Protein AF-A0A074YXT2-F1 (afdb_monomer)

Radius of gyration: 20.36 Å; Cα contacts (8 Å, |Δi|>4): 28; chains: 1; bounding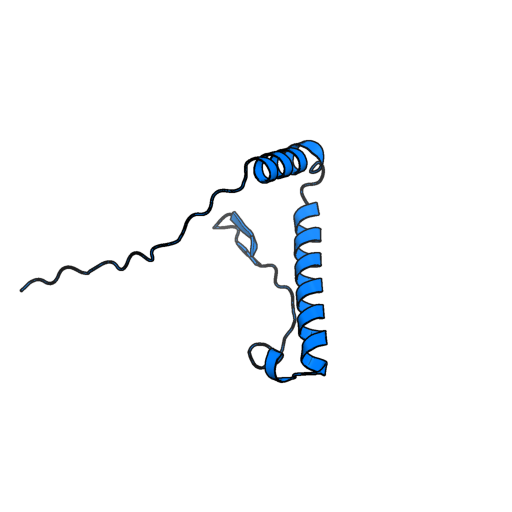 box: 59×33×53 Å

pLDDT: mean 85.4, std 13.82, range [47.38, 97.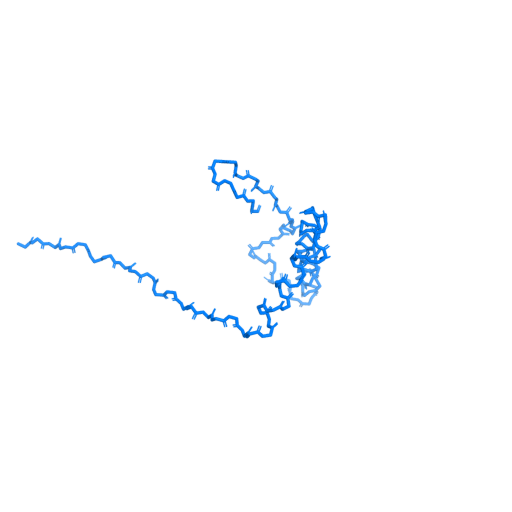81]

Nearest PDB structures (foldseek):
  2yi5-assembly1_A  TM=9.057E-01  e=2.431E-06  Homo sapiens
  3bmy-assembly1_A  TM=8.941E-01  e=2.990E-06  Homo sapiens

Organism: Opisthorchis viverrini (NCBI:txid6198)

Solvent-accessible surface area (backbone atoms only — not comparable to full-atom values): 5665 Å² total; per-residue (Å²): 140,82,84,77,85,82,78,82,78,80,88,73,89,86,81,80,76,55,70,68,57,53,52,51,52,53,47,46,60,75,71,68,52,87,56,82,66,52,61,59,56,54,51,51,50,55,51,49,54,51,50,50,54,53,56,57,49,32,75,82,40,60,70,80,35,72,92,57,78,79,82,78,89,74,81,50,78,37,79,92,78,74,46,72,77

Sequence (85 aa):
MSGEPMATESEGETFAFQAEIAQLMSLIINTFYSNKEIFLRELISNASDALDKIRYKSLTDPSVLDTGKELCIKLIPDKANSTLT

InterPro domains:
  IPR001404 Heat shock protein Hsp90 family [PTHR11528] (7-85)
  IPR019805 Heat shock protein Hsp90, conserved site [PS00298] (33-42)
  IPR020575 Heat shock protein Hsp90, N-terminal [PR00775] (13-33)
  IPR020575 Heat sho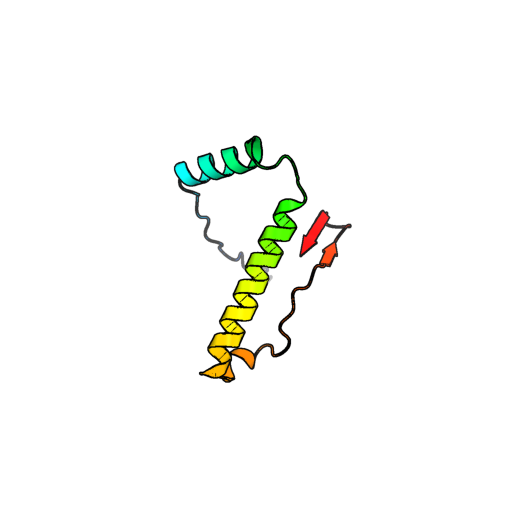ck protein Hsp90, N-terminal [PR00775] (34-56)
  IPR036890 Histidine kinase/HSP90-like ATPase superfamily [G3DSA:3.30.565.10] (1-85)
  IPR036890 Histidine kinase/HSP90-like ATPase superfamily [SSF55874] (13-85)

Secondary structure (DSSP, 8-state):
--PPP------PPP-PPPHHHHHHHHHIIIII-S-TTHHHHHHHHHHHHHHHHHHHHTTT-GGGGTT---------EETTTTEE-

Structure (mmCIF, N/CA/C/O backbone):
data_AF-A0A074YXT2-F1
#
_entry.id   AF-A0A074YXT2-F1
#
loop_
_atom_site.group_PDB
_atom_site.id
_atom_site.type_symbol
_atom_site.label_atom_id
_atom_site.label_alt_id
_atom_site.label_comp_id
_atom_site.label_asym_id
_atom_site.label_entity_id
_atom_site.label_seq_id
_atom_site.pdbx_PDB_ins_code
_atom_site.Cartn_x
_atom_site.Cartn_y
_atom_site.Cartn_z
_atom_site.occupancy
_atom_site.B_iso_or_equiv
_atom_site.auth_seq_id
_atom_site.auth_comp_id
_atom_site.auth_asym_id
_atom_site.auth_atom_id
_atom_site.pdbx_PDB_model_num
ATOM 1 N N . MET A 1 1 ? -39.914 4.625 -33.921 1.00 47.38 1 MET A N 1
ATOM 2 C CA . MET A 1 1 ? -39.359 4.958 -32.593 1.00 47.38 1 MET A CA 1
ATOM 3 C C . MET A 1 1 ? -38.187 4.027 -32.355 1.00 47.38 1 MET A C 1
ATOM 5 O O . MET A 1 1 ? -38.385 2.901 -31.927 1.00 47.38 1 MET A O 1
ATOM 9 N N . SER A 1 2 ? -36.995 4.453 -32.754 1.00 47.94 2 SER A N 1
ATOM 10 C CA . SER A 1 2 ? -35.737 3.731 -32.553 1.00 47.94 2 SER A CA 1
ATOM 11 C C . SER A 1 2 ? -34.920 4.566 -31.577 1.00 47.94 2 SER A C 1
ATOM 13 O O . SER A 1 2 ? -34.487 5.659 -31.927 1.00 47.94 2 SER A O 1
ATOM 15 N N . GLY A 1 3 ? -34.839 4.101 -30.330 1.00 52.50 3 GLY A N 1
ATOM 16 C CA . GLY A 1 3 ? -34.006 4.710 -29.301 1.00 52.50 3 GLY A CA 1
ATOM 17 C C . GLY A 1 3 ? -32.549 4.336 -29.538 1.00 52.50 3 GLY A C 1
ATOM 18 O O . GLY A 1 3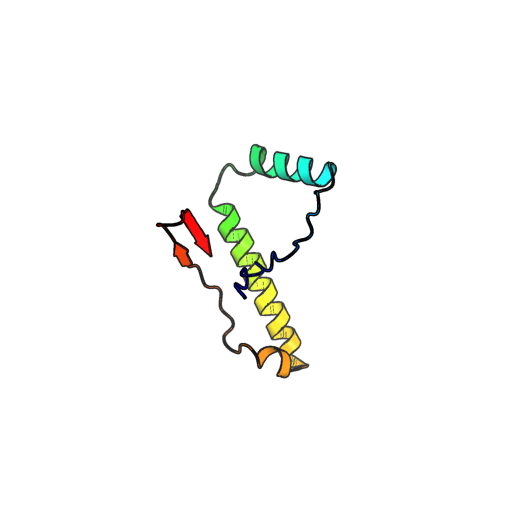 ? -32.229 3.154 -29.646 1.00 52.50 3 GLY A O 1
ATOM 19 N N . GLU A 1 4 ? -31.690 5.341 -29.642 1.00 58.66 4 GLU A N 1
ATOM 20 C CA . GLU A 1 4 ? -30.242 5.164 -29.566 1.00 58.66 4 GLU A CA 1
ATOM 21 C C . GLU A 1 4 ? -29.830 4.963 -28.097 1.00 58.66 4 GLU A C 1
ATOM 23 O O . GLU A 1 4 ? -30.444 5.561 -27.206 1.00 58.66 4 GLU A O 1
ATOM 28 N N . PRO A 1 5 ? -28.813 4.131 -27.803 1.00 58.44 5 PRO A N 1
ATOM 29 C CA . PRO A 1 5 ? -28.308 3.988 -26.450 1.00 58.44 5 PRO A CA 1
ATOM 30 C C . PRO A 1 5 ? -27.418 5.194 -26.130 1.00 58.44 5 PRO A C 1
ATOM 32 O O . PRO A 1 5 ? -26.391 5.417 -26.765 1.00 58.44 5 PRO A O 1
ATOM 35 N N . MET A 1 6 ? -27.814 5.979 -25.132 1.00 53.25 6 MET A N 1
ATOM 36 C CA . MET A 1 6 ? -26.990 7.051 -24.583 1.00 53.25 6 MET A CA 1
ATOM 37 C C . MET A 1 6 ? -25.851 6.418 -23.772 1.00 53.25 6 MET A C 1
ATOM 39 O O . MET A 1 6 ? -26.073 5.918 -22.670 1.00 53.25 6 MET A O 1
ATOM 43 N N . ALA A 1 7 ? -24.646 6.380 -24.344 1.00 53.88 7 ALA A N 1
ATOM 44 C CA . ALA A 1 7 ? -23.440 5.990 -23.628 1.00 53.88 7 ALA A CA 1
ATOM 45 C C . ALA A 1 7 ? -23.142 7.057 -22.566 1.00 53.88 7 ALA A C 1
ATOM 47 O O . ALA A 1 7 ? -22.864 8.209 -22.884 1.00 53.88 7 ALA A O 1
ATOM 48 N N . THR A 1 8 ? -23.251 6.684 -21.296 1.00 51.44 8 THR A N 1
ATOM 49 C CA . THR A 1 8 ? -22.838 7.523 -20.173 1.00 51.44 8 THR A CA 1
ATOM 50 C C . THR A 1 8 ? -21.314 7.489 -20.078 1.00 51.44 8 THR A C 1
ATOM 52 O O . THR A 1 8 ? -20.755 6.560 -19.494 1.00 51.44 8 THR A O 1
ATOM 55 N N . GLU A 1 9 ? -20.636 8.465 -20.677 1.00 57.22 9 GLU A N 1
ATOM 56 C CA . GLU A 1 9 ? -19.220 8.720 -20.405 1.00 57.22 9 GLU A CA 1
ATOM 57 C C . GLU A 1 9 ? -19.088 9.272 -18.977 1.00 57.22 9 GLU A C 1
ATOM 59 O O . GLU A 1 9 ? -19.684 10.289 -18.627 1.00 57.22 9 GLU A O 1
ATOM 64 N N . SER A 1 10 ? -18.349 8.574 -18.114 1.00 60.81 10 SER A N 1
ATOM 65 C CA . SER A 1 10 ? -17.958 9.098 -16.806 1.00 60.81 10 SER A CA 1
ATOM 66 C C . SER A 1 10 ? -16.911 10.197 -17.012 1.00 60.81 10 SER A C 1
ATOM 68 O O . SER A 1 10 ? -15.766 9.885 -17.347 1.00 60.81 10 SER A O 1
ATOM 70 N N . GLU A 1 11 ? -17.282 11.465 -16.831 1.00 73.00 11 GLU A N 1
ATOM 71 C CA . GLU A 1 11 ? -16.345 12.595 -16.884 1.00 73.00 11 GLU A CA 1
ATOM 72 C C . GLU A 1 11 ? -15.334 12.491 -15.728 1.00 73.00 11 GLU A C 1
ATOM 74 O O . GLU A 1 11 ? -15.651 12.751 -14.569 1.00 73.00 11 GLU A O 1
ATOM 79 N N . GLY A 1 12 ? -14.112 12.052 -16.033 1.00 82.81 12 GLY A N 1
ATOM 80 C CA . GLY A 1 12 ? -12.989 12.070 -15.097 1.00 82.81 12 GLY A CA 1
ATOM 81 C C . GLY A 1 12 ? -12.246 13.405 -15.153 1.00 82.81 12 GLY A C 1
ATOM 82 O O . GLY A 1 12 ? -11.914 13.890 -16.234 1.00 82.81 12 GLY A O 1
ATOM 83 N N . GLU A 1 13 ? -11.938 13.988 -13.995 1.00 91.69 13 GLU A N 1
ATOM 84 C CA . GLU A 1 13 ? -11.117 15.200 -13.911 1.00 91.69 13 GLU A CA 1
ATOM 85 C C . GLU A 1 13 ? -9.625 14.862 -14.065 1.00 91.69 13 GLU A C 1
ATOM 87 O O . GLU A 1 13 ? -9.097 13.966 -13.404 1.00 91.69 13 GLU A O 1
ATOM 92 N N . THR A 1 14 ? -8.925 15.591 -14.940 1.00 90.62 14 THR A N 1
ATOM 93 C CA . THR A 1 14 ? -7.477 15.437 -15.140 1.00 90.62 14 THR A CA 1
ATOM 94 C C . THR A 1 14 ? -6.724 16.560 -14.443 1.00 90.62 14 THR A C 1
ATOM 96 O O . THR A 1 14 ? -6.915 17.734 -14.755 1.00 90.62 14 THR A O 1
ATOM 99 N N . PHE A 1 15 ? -5.803 16.194 -13.552 1.00 91.00 15 PHE A N 1
ATOM 100 C CA . PHE A 1 15 ? -4.921 17.132 -12.864 1.00 91.00 15 PHE A CA 1
ATOM 101 C C . PHE A 1 15 ? -3.478 16.943 -13.326 1.00 91.00 15 PHE A C 1
ATOM 103 O O . PHE A 1 15 ? -2.946 15.834 -13.308 1.00 91.00 15 PHE A O 1
ATOM 110 N N . ALA A 1 16 ? -2.830 18.038 -13.724 1.00 90.06 16 ALA A N 1
ATOM 111 C CA . ALA A 1 16 ? -1.413 18.028 -14.060 1.00 90.06 16 ALA A CA 1
ATOM 112 C C . ALA A 1 16 ? -0.557 18.177 -12.795 1.00 90.06 16 ALA A C 1
ATOM 114 O O . ALA A 1 16 ? -0.850 18.998 -11.923 1.00 90.06 16 ALA A O 1
ATOM 115 N N . PHE A 1 17 ? 0.541 17.422 -12.719 1.00 89.94 17 PHE A N 1
ATOM 116 C CA . PHE A 1 17 ? 1.559 17.664 -11.702 1.00 89.94 17 PHE A CA 1
ATOM 117 C C . PHE A 1 17 ? 2.191 19.045 -11.895 1.00 89.94 17 PHE A C 1
ATOM 119 O O . PHE A 1 17 ? 2.441 19.486 -13.017 1.00 89.94 17 PHE A O 1
ATOM 126 N N . GLN A 1 18 ? 2.509 19.706 -10.784 1.00 93.25 18 GLN A N 1
ATOM 127 C CA . GLN A 1 18 ? 3.342 20.904 -10.803 1.00 93.25 18 GLN A CA 1
ATOM 128 C C . GLN A 1 18 ? 4.740 20.562 -11.343 1.00 93.25 18 GLN A C 1
ATOM 130 O O . GLN A 1 18 ? 5.251 19.462 -11.114 1.00 93.25 18 GLN A O 1
ATOM 135 N N . ALA A 1 19 ? 5.371 21.511 -12.041 1.00 89.94 19 ALA A N 1
ATOM 136 C CA . ALA A 1 19 ? 6.650 21.291 -12.721 1.00 89.94 19 ALA A CA 1
ATOM 137 C C . ALA A 1 19 ? 7.750 20.757 -11.782 1.00 89.94 19 ALA A C 1
ATOM 139 O O . ALA A 1 19 ? 8.512 19.872 -12.165 1.00 89.94 19 ALA A O 1
ATOM 140 N N . GLU A 1 20 ? 7.788 21.234 -10.538 1.00 91.62 20 GLU A N 1
ATOM 141 C CA . GLU A 1 20 ? 8.751 20.804 -9.517 1.00 91.62 20 GLU A CA 1
ATOM 142 C C . GLU A 1 20 ? 8.585 19.322 -9.147 1.00 91.62 20 GLU A C 1
ATOM 144 O O . GLU A 1 20 ? 9.564 18.579 -9.075 1.00 91.62 20 GLU A O 1
ATOM 149 N N . ILE A 1 21 ? 7.340 18.861 -8.991 1.00 90.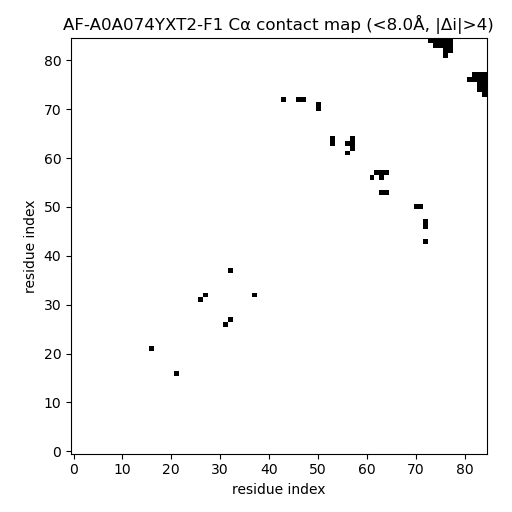62 21 ILE A N 1
ATOM 150 C CA . ILE A 1 21 ? 7.030 17.460 -8.672 1.00 90.62 21 ILE A CA 1
ATOM 151 C C . ILE A 1 21 ? 7.424 16.554 -9.842 1.00 90.62 21 ILE A C 1
ATOM 153 O O . ILE A 1 21 ? 8.026 15.500 -9.636 1.00 90.62 21 ILE A O 1
ATOM 157 N N . ALA A 1 22 ? 7.137 16.973 -11.078 1.00 87.38 22 ALA A N 1
ATOM 158 C CA . ALA A 1 22 ? 7.513 16.219 -12.272 1.00 87.38 22 ALA A CA 1
ATOM 159 C C . ALA A 1 22 ? 9.043 16.076 -12.413 1.00 87.38 22 ALA A C 1
ATOM 161 O O . ALA A 1 22 ? 9.544 14.996 -12.749 1.00 87.38 22 ALA A O 1
ATOM 162 N N . GLN A 1 23 ? 9.795 17.141 -12.111 1.00 86.69 23 GLN A N 1
ATOM 163 C CA . GLN A 1 23 ? 11.262 17.117 -12.103 1.00 86.69 23 GLN A CA 1
ATOM 164 C C . GLN A 1 23 ? 11.811 16.207 -11.000 1.00 86.69 23 GLN A C 1
ATOM 166 O O . GLN A 1 23 ? 12.700 15.396 -11.266 1.00 86.69 23 GLN A O 1
ATOM 171 N N . LEU A 1 24 ? 11.248 16.281 -9.790 1.00 88.81 24 LEU A N 1
ATOM 172 C CA . LEU A 1 24 ? 11.648 15.423 -8.676 1.00 88.81 24 LEU A CA 1
ATOM 173 C C . LEU A 1 24 ? 11.403 13.940 -8.987 1.00 88.81 24 LEU A C 1
ATOM 175 O O . LEU A 1 24 ? 12.305 13.124 -8.800 1.00 88.81 24 LEU A O 1
ATOM 179 N N . MET A 1 25 ? 10.225 13.587 -9.515 1.00 87.81 25 MET A N 1
ATOM 180 C CA . MET A 1 25 ? 9.933 12.207 -9.925 1.00 87.81 25 MET A CA 1
ATOM 181 C C . MET A 1 25 ? 10.919 11.715 -10.988 1.00 87.81 25 MET A C 1
ATOM 183 O O . MET A 1 25 ? 11.445 10.609 -10.874 1.00 87.81 25 MET A O 1
ATOM 187 N N . SER A 1 26 ? 11.234 12.556 -11.977 1.00 84.56 26 SER A N 1
ATOM 188 C CA . SER A 1 26 ? 12.203 12.224 -13.027 1.00 84.56 26 SER A CA 1
ATOM 189 C C . SER A 1 26 ? 13.606 11.972 -12.464 1.00 84.56 26 SER A C 1
ATOM 191 O O . SER A 1 26 ? 14.278 11.036 -12.897 1.00 84.56 26 SER A O 1
ATOM 193 N N . LEU A 1 27 ? 14.051 12.761 -11.484 1.00 85.12 27 LEU A N 1
ATOM 194 C CA . LEU A 1 27 ? 15.340 12.558 -10.819 1.00 85.12 27 LEU A CA 1
ATOM 195 C C . LEU A 1 27 ? 15.353 11.256 -10.011 1.00 85.12 27 LEU A C 1
ATOM 197 O O . LEU A 1 27 ? 16.287 10.467 -10.122 1.00 85.12 27 LEU A O 1
ATOM 201 N N . ILE A 1 28 ? 14.303 10.999 -9.229 1.00 83.00 28 ILE A N 1
ATOM 202 C CA . ILE A 1 28 ? 14.205 9.782 -8.419 1.00 83.00 28 ILE A CA 1
ATOM 203 C C . ILE A 1 28 ? 14.288 8.539 -9.314 1.00 83.00 28 ILE A C 1
ATOM 205 O O . ILE A 1 28 ? 15.115 7.659 -9.063 1.00 83.00 28 ILE A O 1
ATOM 209 N N . ILE A 1 29 ? 13.494 8.504 -10.390 1.00 80.75 29 ILE A N 1
ATOM 210 C CA . ILE A 1 29 ? 13.452 7.395 -11.355 1.00 80.75 29 ILE A CA 1
ATOM 211 C C . ILE A 1 29 ? 14.820 7.162 -12.006 1.00 80.75 29 ILE A C 1
ATOM 213 O O . ILE A 1 29 ? 15.250 6.019 -12.125 1.00 80.75 29 ILE A O 1
ATOM 217 N N . ASN A 1 30 ? 15.513 8.225 -12.420 1.00 77.19 30 ASN A N 1
ATOM 218 C CA . ASN A 1 30 ? 16.751 8.086 -13.190 1.00 77.19 30 ASN A CA 1
ATOM 219 C C . ASN A 1 30 ? 18.018 7.966 -12.329 1.00 77.19 30 ASN A C 1
ATOM 221 O O . ASN A 1 30 ? 19.042 7.508 -12.830 1.00 77.19 30 ASN A O 1
ATOM 225 N N . THR A 1 31 ? 17.989 8.393 -11.064 1.00 71.44 31 THR A N 1
ATOM 226 C CA . THR A 1 31 ? 19.199 8.507 -10.227 1.00 71.44 31 THR A CA 1
ATOM 227 C C . THR A 1 31 ? 19.215 7.544 -9.042 1.00 71.44 31 THR A C 1
ATOM 229 O O . THR A 1 31 ? 20.291 7.108 -8.643 1.00 71.44 31 THR A O 1
ATOM 232 N N . PHE A 1 32 ? 18.056 7.176 -8.489 1.00 63.97 32 PHE A N 1
ATOM 233 C CA . PHE A 1 32 ? 17.986 6.361 -7.267 1.00 63.97 32 PHE A CA 1
ATOM 234 C C . PHE A 1 32 ? 17.475 4.932 -7.503 1.00 63.97 32 PHE A C 1
ATOM 236 O O . PHE A 1 32 ? 17.722 4.049 -6.681 1.00 63.97 32 PHE A O 1
ATOM 243 N N . TYR A 1 33 ? 16.819 4.665 -8.636 1.00 65.88 33 TYR A N 1
ATOM 244 C CA . TYR A 1 33 ? 16.301 3.338 -8.983 1.00 65.88 33 TYR A CA 1
ATOM 245 C C . TYR A 1 33 ? 17.319 2.478 -9.752 1.00 65.88 33 TYR A C 1
ATOM 247 O O . TYR A 1 33 ? 17.072 2.037 -10.873 1.00 65.88 33 TYR A O 1
ATOM 255 N N . SER A 1 34 ? 18.455 2.165 -9.126 1.00 67.50 34 SER A N 1
ATOM 256 C CA . SER A 1 34 ? 19.310 1.059 -9.601 1.00 67.50 34 SER A CA 1
ATOM 257 C C . SER A 1 34 ? 18.646 -0.305 -9.366 1.00 67.50 34 SER A C 1
ATOM 259 O O . SER A 1 34 ? 18.832 -1.240 -10.139 1.00 67.50 34 SER A O 1
ATOM 261 N N . ASN A 1 35 ? 17.817 -0.380 -8.322 1.00 73.56 35 ASN A N 1
ATOM 262 C CA . ASN A 1 35 ? 17.154 -1.581 -7.833 1.00 73.56 35 ASN A CA 1
ATOM 263 C C . ASN A 1 35 ? 15.640 -1.439 -8.019 1.00 73.56 35 ASN A C 1
ATOM 265 O O . ASN A 1 35 ? 14.943 -0.797 -7.225 1.00 73.56 35 ASN A O 1
ATOM 269 N N . LYS A 1 36 ? 15.128 -2.003 -9.116 1.00 76.75 36 LYS A N 1
ATOM 270 C CA . LYS A 1 36 ? 13.715 -1.900 -9.512 1.00 76.75 36 LYS A CA 1
ATOM 271 C C . LYS A 1 36 ? 12.766 -2.643 -8.578 1.00 76.75 36 LYS A C 1
ATOM 273 O O . LYS A 1 36 ? 11.570 -2.515 -8.746 1.00 76.75 36 LYS A O 1
ATOM 278 N N . GLU A 1 37 ? 13.247 -3.412 -7.617 1.00 83.81 37 GLU A N 1
ATOM 279 C CA . GLU A 1 37 ? 12.441 -4.105 -6.612 1.00 83.81 37 GLU A CA 1
ATOM 280 C C . GLU A 1 37 ? 12.038 -3.202 -5.433 1.00 83.81 37 GLU A C 1
ATOM 282 O O . GLU A 1 37 ? 11.116 -3.538 -4.689 1.00 83.81 37 GLU A O 1
ATOM 287 N N . ILE A 1 38 ? 12.681 -2.034 -5.279 1.00 85.81 38 ILE A N 1
ATOM 288 C CA . ILE A 1 38 ? 12.444 -1.125 -4.146 1.00 85.81 38 ILE A CA 1
ATOM 289 C C . ILE A 1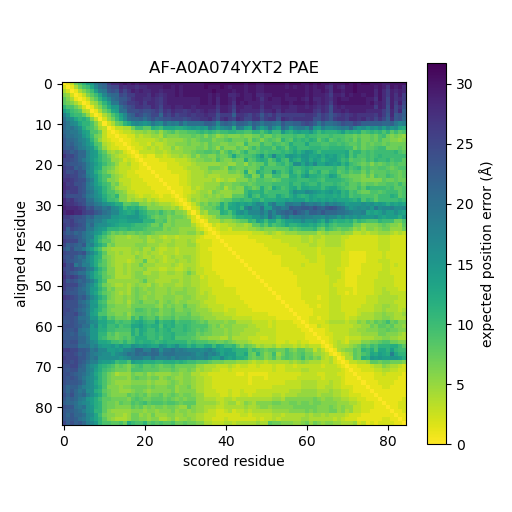 38 ? 10.993 -0.629 -4.101 1.00 85.81 38 ILE A C 1
ATOM 291 O O . ILE A 1 38 ? 10.449 -0.498 -3.008 1.00 85.81 38 ILE A O 1
ATOM 295 N N . PHE A 1 39 ? 10.326 -0.420 -5.245 1.00 88.00 39 PHE A N 1
ATOM 296 C CA . PHE A 1 39 ? 8.946 0.089 -5.235 1.00 88.00 39 PHE A CA 1
ATOM 297 C C . PHE A 1 39 ? 7.990 -0.839 -4.474 1.00 88.00 39 PHE A C 1
ATOM 299 O O . PHE A 1 39 ? 7.114 -0.348 -3.769 1.00 88.00 39 PHE A O 1
ATOM 306 N N . LEU A 1 40 ? 8.173 -2.166 -4.559 1.00 92.50 40 LEU A N 1
ATOM 307 C CA . LEU A 1 40 ? 7.330 -3.116 -3.828 1.00 92.50 40 LEU A CA 1
ATOM 308 C C . LEU A 1 40 ? 7.497 -2.959 -2.323 1.00 92.50 40 LEU A C 1
ATOM 310 O O . LEU A 1 40 ? 6.507 -2.975 -1.599 1.00 92.50 40 LEU A O 1
ATOM 314 N N . ARG A 1 41 ? 8.734 -2.759 -1.856 1.00 92.75 41 ARG A N 1
ATOM 315 C CA . ARG A 1 41 ? 9.004 -2.490 -0.441 1.00 92.75 41 ARG A CA 1
ATOM 316 C C . ARG A 1 41 ? 8.285 -1.222 0.019 1.00 92.75 41 ARG A C 1
ATOM 318 O O . ARG A 1 41 ? 7.630 -1.256 1.054 1.00 92.75 41 ARG A O 1
ATOM 325 N N . GLU A 1 42 ? 8.382 -0.137 -0.749 1.00 93.50 42 GLU A N 1
ATOM 326 C CA . GLU A 1 42 ? 7.748 1.141 -0.397 1.00 93.50 42 GLU A CA 1
ATOM 327 C C . GLU A 1 42 ? 6.214 1.038 -0.389 1.00 93.50 42 GLU A C 1
ATOM 329 O O . GLU A 1 42 ? 5.567 1.512 0.543 1.00 93.50 42 GLU A O 1
ATOM 334 N N . LEU A 1 43 ? 5.616 0.361 -1.377 1.00 95.19 43 LEU A N 1
ATOM 335 C CA . LEU A 1 43 ? 4.167 0.140 -1.419 1.00 95.19 43 LEU A CA 1
ATOM 336 C C . LEU A 1 43 ? 3.679 -0.718 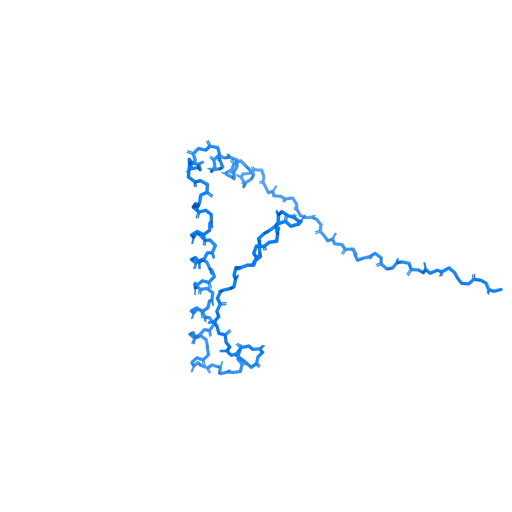-0.246 1.00 95.19 43 LEU A C 1
ATOM 338 O O . LEU A 1 43 ? 2.685 -0.367 0.388 1.00 95.19 43 LEU A O 1
ATOM 342 N N . ILE A 1 44 ? 4.387 -1.806 0.075 1.00 96.19 44 ILE A N 1
ATOM 343 C CA . ILE A 1 44 ? 4.053 -2.662 1.222 1.00 96.19 44 ILE A CA 1
ATOM 344 C C . ILE A 1 44 ? 4.189 -1.879 2.533 1.00 96.19 44 ILE A C 1
ATOM 346 O O . ILE A 1 44 ? 3.310 -1.988 3.385 1.00 96.19 44 ILE A O 1
ATOM 350 N N . SER A 1 45 ? 5.236 -1.060 2.687 1.00 97.38 45 SER A N 1
ATOM 351 C CA . SER A 1 45 ? 5.411 -0.202 3.867 1.00 97.38 45 SER A CA 1
ATOM 352 C C . SER A 1 45 ? 4.248 0.783 4.016 1.00 97.38 45 SER A C 1
ATOM 354 O O . SER A 1 45 ? 3.634 0.851 5.078 1.00 97.38 45 SER A O 1
ATOM 356 N N . ASN A 1 46 ? 3.874 1.476 2.935 1.00 97.19 46 ASN A N 1
ATOM 357 C CA . ASN A 1 46 ? 2.749 2.415 2.936 1.00 97.19 46 ASN A CA 1
ATOM 358 C C . ASN A 1 46 ? 1.414 1.729 3.268 1.00 97.19 46 ASN A C 1
ATOM 360 O O . ASN A 1 46 ? 0.593 2.282 4.005 1.00 97.19 46 ASN A O 1
ATOM 364 N N . ALA A 1 47 ? 1.187 0.526 2.734 1.00 97.06 47 ALA A N 1
ATOM 365 C CA . ALA A 1 47 ? -0.007 -0.255 3.032 1.00 97.06 47 ALA A CA 1
ATOM 366 C C . ALA A 1 47 ? -0.023 -0.721 4.497 1.00 97.06 47 ALA A C 1
ATOM 368 O O . ALA A 1 47 ? -1.050 -0.586 5.159 1.00 97.06 47 ALA A O 1
ATOM 369 N N . SER A 1 48 ? 1.109 -1.191 5.032 1.00 97.56 48 SER A N 1
AT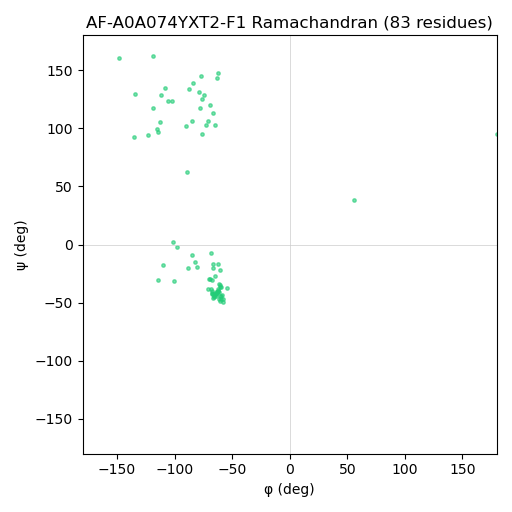OM 370 C CA . SER A 1 48 ? 1.244 -1.568 6.447 1.00 97.56 48 SER A CA 1
ATOM 371 C C . SER A 1 48 ? 0.921 -0.392 7.369 1.00 97.56 48 SER A C 1
ATOM 373 O O . SER A 1 48 ? 0.096 -0.529 8.271 1.00 97.56 48 SER A O 1
ATOM 375 N N . ASP A 1 49 ? 1.473 0.790 7.086 1.00 97.81 49 ASP A N 1
ATOM 376 C CA . ASP A 1 49 ? 1.197 2.004 7.858 1.00 97.81 49 ASP A CA 1
ATOM 377 C C . ASP A 1 49 ? -0.291 2.388 7.824 1.00 97.81 49 ASP A C 1
ATOM 379 O O . ASP A 1 49 ? -0.843 2.877 8.813 1.00 97.81 49 ASP A O 1
ATOM 383 N N . ALA A 1 50 ? -0.968 2.190 6.689 1.00 96.31 50 ALA A N 1
ATOM 384 C CA . ALA A 1 50 ? -2.404 2.434 6.576 1.00 96.31 50 ALA A CA 1
ATOM 385 C C . ALA A 1 50 ? -3.224 1.443 7.423 1.00 96.31 50 ALA A C 1
ATOM 387 O O . ALA A 1 50 ? -4.164 1.865 8.108 1.00 96.31 50 ALA A O 1
ATOM 388 N N . LEU A 1 51 ? -2.846 0.157 7.424 1.00 95.88 51 LEU A N 1
ATOM 389 C CA . LEU A 1 51 ? -3.471 -0.874 8.261 1.00 95.88 51 LEU A CA 1
ATOM 390 C C . LEU A 1 51 ? -3.273 -0.583 9.756 1.00 95.88 51 LEU A C 1
ATOM 392 O O . LEU A 1 51 ? -4.216 -0.699 10.542 1.00 95.88 51 LEU A O 1
ATOM 396 N N . ASP A 1 52 ? -2.088 -0.129 10.155 1.00 95.56 52 ASP A N 1
ATOM 397 C CA . ASP A 1 52 ? -1.827 0.250 11.544 1.00 95.56 52 ASP A CA 1
ATOM 398 C C . ASP A 1 52 ? -2.621 1.495 11.956 1.00 95.56 52 ASP A C 1
ATOM 400 O O . ASP A 1 52 ? -3.203 1.534 13.043 1.00 95.56 52 ASP A O 1
ATOM 404 N N . LYS A 1 53 ? -2.741 2.492 11.070 1.00 95.44 53 LYS A N 1
ATOM 405 C CA . LYS A 1 53 ? -3.563 3.688 11.321 1.00 95.44 53 LYS A CA 1
ATOM 406 C C . LYS A 1 53 ? -5.036 3.344 11.538 1.00 95.44 53 LYS A C 1
ATOM 408 O O . LYS A 1 53 ? -5.646 3.897 12.456 1.00 95.44 53 LYS A O 1
ATOM 413 N N . ILE A 1 54 ? -5.626 2.467 10.720 1.00 94.38 54 ILE A N 1
ATOM 414 C CA . ILE A 1 54 ? -7.037 2.082 10.898 1.00 94.38 54 ILE A CA 1
ATOM 415 C C . ILE A 1 54 ? -7.226 1.217 12.147 1.00 94.38 54 ILE A C 1
ATOM 417 O O . ILE A 1 54 ? -8.167 1.447 12.906 1.00 94.38 54 ILE A O 1
ATOM 421 N N . ARG A 1 55 ? -6.286 0.310 12.432 1.00 93.88 55 ARG A N 1
ATOM 422 C CA . ARG A 1 55 ? -6.289 -0.504 13.653 1.00 93.88 55 ARG A CA 1
ATOM 423 C C . ARG A 1 55 ? -6.174 0.346 14.918 1.00 93.88 55 ARG A C 1
ATOM 425 O O . ARG A 1 55 ? -6.824 0.055 15.916 1.00 93.88 55 ARG A O 1
ATOM 432 N N . TYR A 1 56 ? -5.369 1.405 14.895 1.00 95.06 56 TYR A N 1
ATOM 433 C CA . TYR A 1 56 ? -5.290 2.339 16.015 1.00 95.06 56 TYR A CA 1
ATOM 434 C C . TYR A 1 56 ? -6.616 3.086 16.211 1.00 95.06 56 TYR A C 1
ATOM 436 O O . TYR A 1 56 ? -7.128 3.150 17.327 1.00 95.06 56 TYR A O 1
ATOM 444 N N . LYS A 1 57 ? -7.223 3.588 15.126 1.00 94.75 57 LYS A N 1
ATOM 445 C CA . LYS A 1 57 ? -8.540 4.250 15.181 1.00 94.75 57 LYS A CA 1
ATOM 446 C C . LYS A 1 57 ? -9.642 3.324 15.702 1.00 94.75 57 LYS A C 1
ATOM 448 O O . LYS A 1 57 ? -10.510 3.782 16.442 1.00 94.75 57 LYS A O 1
ATOM 453 N N . SER A 1 58 ? -9.582 2.029 15.390 1.00 94.06 58 SER A N 1
ATOM 454 C CA . SER A 1 58 ? -10.590 1.070 15.851 1.00 94.06 58 SER A CA 1
ATOM 455 C C . SER A 1 58 ? -10.591 0.841 17.362 1.00 94.06 58 SER A C 1
ATOM 457 O O . SER A 1 58 ? -11.562 0.315 17.895 1.00 94.06 58 SER A O 1
ATOM 459 N N . LEU A 1 59 ? -9.521 1.229 18.067 1.00 93.69 59 LEU A N 1
ATOM 460 C CA . LEU A 1 59 ? -9.478 1.181 19.533 1.00 93.69 59 LEU A CA 1
ATOM 461 C C . LEU A 1 59 ? -10.445 2.188 20.166 1.00 93.69 59 LEU A C 1
ATOM 463 O O . LEU A 1 59 ? -10.949 1.943 21.259 1.00 93.69 59 LEU A O 1
ATOM 467 N N . THR A 1 60 ? -10.691 3.314 19.492 1.00 95.75 60 THR A N 1
ATOM 468 C CA . THR A 1 60 ? -11.605 4.367 19.957 1.00 95.75 60 THR A CA 1
ATOM 469 C C . THR A 1 60 ? -12.964 4.313 19.272 1.00 95.75 60 THR A C 1
ATOM 471 O O . THR A 1 60 ? -13.964 4.666 19.886 1.00 95.75 60 THR A O 1
ATOM 474 N N . ASP A 1 61 ? -13.004 3.869 18.016 1.00 94.00 61 ASP A N 1
ATOM 475 C CA . ASP A 1 61 ? -14.230 3.716 17.236 1.00 94.00 61 ASP A CA 1
ATOM 476 C C . ASP A 1 61 ? -14.219 2.369 16.498 1.00 94.00 61 ASP A C 1
ATOM 478 O O . ASP A 1 61 ? -13.703 2.280 15.384 1.00 94.00 61 ASP A O 1
ATOM 482 N N . PRO A 1 62 ? -14.777 1.300 17.092 1.00 90.94 62 PRO A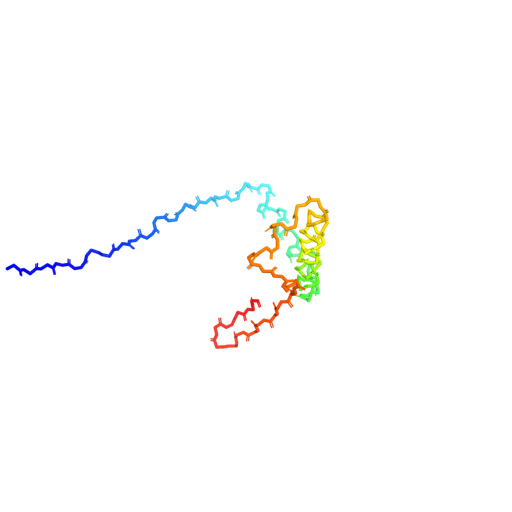 N 1
ATOM 483 C CA . PRO A 1 62 ? -14.781 -0.026 16.478 1.00 90.94 62 PRO A CA 1
ATOM 484 C C . PRO A 1 62 ? -15.512 -0.100 15.129 1.00 90.94 62 PRO A C 1
ATOM 486 O O . PRO A 1 62 ? -15.217 -1.001 14.342 1.00 90.94 62 PRO A O 1
ATOM 489 N N . SER A 1 63 ? -16.425 0.839 14.841 1.00 93.38 63 SER A N 1
ATOM 490 C CA . SER A 1 63 ? -17.250 0.815 13.624 1.00 93.38 63 SER A CA 1
ATOM 491 C C . SER A 1 63 ? -16.443 1.026 12.340 1.00 93.38 63 SER A C 1
ATOM 493 O O . SER A 1 63 ? -16.843 0.587 11.261 1.00 93.38 63 SER A O 1
ATOM 495 N N . VAL A 1 64 ? -15.239 1.606 12.443 1.00 91.00 64 VAL A N 1
ATOM 496 C CA . VAL A 1 64 ? -14.347 1.831 11.291 1.00 91.00 64 VAL A CA 1
ATOM 497 C C . VAL A 1 64 ? -13.899 0.537 10.602 1.00 91.00 64 VAL A C 1
ATOM 499 O O . VAL A 1 64 ? -13.434 0.590 9.466 1.00 91.00 64 VAL A O 1
ATOM 502 N N . LEU A 1 65 ? -14.035 -0.619 11.263 1.00 90.88 65 LEU A N 1
ATOM 503 C CA . LEU A 1 65 ? -13.711 -1.939 10.708 1.00 90.88 65 LEU A CA 1
ATOM 504 C C . LEU A 1 65 ? -14.944 -2.733 10.251 1.00 90.88 65 LEU A C 1
ATOM 506 O O . LEU A 1 65 ? -14.801 -3.871 9.799 1.00 90.88 65 LEU A O 1
ATOM 510 N N . ASP A 1 66 ? -16.152 -2.172 10.338 1.00 87.50 66 ASP A N 1
ATOM 511 C CA . ASP A 1 66 ? -17.383 -2.903 10.005 1.00 87.50 66 ASP A CA 1
ATOM 512 C C . ASP A 1 66 ? -17.463 -3.294 8.523 1.00 87.50 66 ASP A C 1
ATOM 514 O O . ASP A 1 66 ? -18.061 -4.314 8.180 1.00 87.50 66 ASP A O 1
ATOM 518 N N . THR A 1 67 ? -16.805 -2.531 7.648 1.00 78.56 67 THR A N 1
ATOM 519 C CA . THR A 1 67 ? -16.743 -2.783 6.199 1.00 78.56 67 THR A CA 1
ATOM 520 C C . THR A 1 67 ? -15.645 -3.771 5.790 1.00 78.56 67 THR A C 1
ATOM 522 O O . THR A 1 67 ? -15.616 -4.210 4.641 1.00 78.56 67 THR A O 1
ATOM 525 N N . GLY A 1 68 ? -14.760 -4.163 6.712 1.00 76.88 68 GLY A N 1
ATOM 526 C CA . GLY A 1 68 ? -13.633 -5.045 6.418 1.00 76.88 68 GLY A CA 1
ATOM 527 C C . GLY A 1 68 ? -12.785 -5.327 7.654 1.00 76.88 68 GLY A C 1
ATOM 528 O O . GLY A 1 68 ? -11.875 -4.572 7.981 1.00 76.88 68 GLY A O 1
ATOM 529 N N . LYS A 1 69 ? -13.069 -6.443 8.334 1.00 77.50 69 LYS A N 1
ATOM 530 C CA . LYS A 1 69 ? -12.377 -6.838 9.577 1.00 77.50 69 LYS A CA 1
ATOM 531 C C . LYS A 1 69 ? -11.026 -7.512 9.342 1.00 77.50 69 LYS A C 1
ATOM 533 O O . LYS A 1 69 ? -10.209 -7.588 10.256 1.00 77.50 69 LYS A O 1
ATOM 538 N N . GLU A 1 70 ? -10.798 -8.021 8.137 1.00 87.69 70 GLU A N 1
ATOM 539 C CA . GLU A 1 70 ? -9.546 -8.674 7.770 1.00 87.69 70 GLU A CA 1
ATOM 540 C C . GLU A 1 70 ? -8.567 -7.642 7.204 1.00 87.69 70 GLU A C 1
ATOM 542 O O . GLU A 1 70 ? -8.665 -7.219 6.053 1.00 87.69 70 GLU A O 1
ATOM 547 N N . LEU A 1 71 ? -7.614 -7.230 8.037 1.00 92.62 71 LEU A N 1
ATOM 548 C CA . LEU A 1 71 ? -6.539 -6.325 7.648 1.00 92.62 71 LEU A CA 1
ATOM 549 C C . LEU A 1 71 ? -5.399 -7.136 7.028 1.00 92.62 71 LEU A C 1
ATOM 551 O O . LEU A 1 71 ? -4.667 -7.831 7.732 1.00 92.62 71 LEU A O 1
ATOM 555 N N . CYS A 1 72 ? -5.254 -7.062 5.707 1.00 94.56 72 CYS A N 1
ATOM 556 C CA . CYS A 1 72 ? -4.186 -7.740 4.981 1.00 94.56 72 CYS A CA 1
ATOM 557 C C . CYS A 1 72 ? -3.752 -6.948 3.744 1.00 94.56 72 CYS A C 1
ATOM 559 O O . CYS A 1 72 ? -4.486 -6.101 3.236 1.00 94.56 72 CYS A O 1
ATOM 561 N N . ILE A 1 73 ? -2.553 -7.256 3.251 1.00 96.44 73 ILE A N 1
ATOM 562 C CA . ILE A 1 73 ? -2.036 -6.768 1.971 1.00 96.44 73 ILE A CA 1
ATOM 563 C C . ILE A 1 73 ? -2.092 -7.948 1.001 1.00 96.44 73 ILE A C 1
ATOM 565 O O . ILE A 1 73 ? -1.533 -9.008 1.288 1.00 96.44 73 ILE A O 1
ATOM 569 N N . LYS A 1 74 ? -2.778 -7.781 -0.132 1.00 95.94 74 LYS A N 1
ATOM 570 C CA . LYS A 1 74 ? -2.861 -8.791 -1.195 1.00 95.94 74 LYS A CA 1
ATOM 571 C C . LYS A 1 74 ? -2.035 -8.313 -2.381 1.00 95.94 74 LYS A C 1
ATOM 573 O O . LYS A 1 74 ? -2.124 -7.150 -2.735 1.00 95.94 74 LYS A O 1
ATOM 578 N N . LEU A 1 75 ? -1.240 -9.216 -2.949 1.00 96.06 75 LEU A N 1
ATOM 579 C CA . LEU A 1 75 ? -0.488 -8.991 -4.181 1.00 96.06 75 LEU A CA 1
ATOM 580 C C . LEU A 1 75 ? -0.969 -10.004 -5.219 1.00 96.06 75 LEU A C 1
ATOM 582 O O . LEU A 1 75 ? -0.840 -11.215 -5.022 1.00 96.06 75 LEU A O 1
ATOM 586 N N . ILE A 1 76 ? -1.542 -9.505 -6.303 1.00 97.00 76 ILE A N 1
ATOM 587 C CA . ILE A 1 76 ? -2.232 -10.250 -7.349 1.00 97.00 76 ILE A CA 1
ATOM 588 C C . ILE A 1 76 ? -1.544 -9.912 -8.677 1.00 97.00 76 ILE A C 1
ATOM 590 O O . ILE A 1 76 ? -1.848 -8.892 -9.299 1.00 97.00 76 ILE A O 1
ATOM 594 N N . PRO A 1 77 ? -0.569 -10.726 -9.115 1.00 96.50 77 PRO A N 1
ATOM 595 C CA . PRO A 1 77 ? 0.055 -10.543 -10.416 1.00 96.50 77 PRO A CA 1
ATOM 596 C C . PRO A 1 77 ? -0.890 -11.007 -11.528 1.00 96.50 77 PRO A C 1
ATOM 598 O O . PRO A 1 77 ? -1.351 -12.151 -11.524 1.00 96.50 77 PRO A O 1
ATOM 601 N N . ASP A 1 78 ? -1.111 -10.155 -12.525 1.00 97.44 78 ASP A N 1
ATOM 602 C CA . ASP A 1 78 ? -1.843 -10.490 -13.743 1.00 97.44 78 ASP A CA 1
ATOM 603 C C . ASP A 1 78 ? -0.898 -10.413 -14.944 1.00 97.44 78 ASP A C 1
ATOM 605 O O . ASP A 1 78 ? -0.594 -9.357 -15.505 1.00 97.44 78 ASP A O 1
ATOM 609 N N . LYS A 1 79 ? -0.420 -11.591 -15.351 1.00 95.88 79 LYS A N 1
ATOM 610 C CA . LYS A 1 79 ? 0.505 -11.721 -16.476 1.00 95.88 79 LYS A CA 1
ATOM 611 C C . LYS A 1 79 ? -0.159 -11.423 -17.822 1.00 95.88 79 LYS A C 1
ATOM 613 O O . LYS A 1 79 ? 0.539 -10.988 -18.733 1.00 95.88 79 LYS A O 1
ATOM 618 N N . ALA A 1 80 ? -1.461 -11.670 -17.966 1.00 96.88 80 ALA A N 1
ATOM 619 C CA . ALA A 1 80 ? -2.160 -11.433 -19.227 1.00 96.88 80 ALA A CA 1
ATOM 620 C C . ALA A 1 80 ? -2.250 -9.931 -19.521 1.00 96.88 80 ALA A C 1
ATOM 622 O O . ALA A 1 80 ? -2.045 -9.520 -20.661 1.00 96.88 80 ALA A O 1
ATOM 623 N N . ASN A 1 81 ? -2.464 -9.123 -18.478 1.00 96.62 81 ASN A N 1
ATOM 624 C CA . ASN A 1 81 ? -2.574 -7.668 -18.585 1.00 96.62 81 ASN A CA 1
ATOM 625 C C . ASN A 1 81 ? -1.276 -6.918 -18.240 1.00 96.62 81 ASN A C 1
ATOM 627 O O . ASN A 1 81 ? -1.220 -5.699 -18.368 1.00 96.62 81 ASN A O 1
ATOM 631 N N . SER A 1 82 ? -0.212 -7.632 -17.852 1.00 95.06 82 SER A N 1
ATOM 632 C CA . SER A 1 82 ? 1.063 -7.049 -17.401 1.00 95.06 82 SER A CA 1
ATOM 633 C C . SER A 1 82 ? 0.895 -6.075 -16.228 1.00 95.06 82 SER A C 1
ATOM 635 O O . SER A 1 82 ? 1.569 -5.047 -16.159 1.00 95.06 82 SER A O 1
ATOM 637 N N . THR A 1 83 ? -0.002 -6.408 -15.299 1.00 96.25 83 THR A N 1
ATOM 638 C CA . THR A 1 83 ? -0.292 -5.604 -14.108 1.00 96.25 83 THR A CA 1
ATOM 639 C C . THR A 1 83 ? 0.022 -6.369 -12.825 1.00 96.25 83 THR A C 1
ATOM 641 O O . THR A 1 83 ? 0.176 -7.592 -12.796 1.00 96.25 83 THR A O 1
ATOM 644 N N . LEU A 1 84 ? 0.146 -5.613 -11.739 1.00 94.62 84 LEU A N 1
ATOM 645 C CA . LEU A 1 84 ? 0.234 -6.114 -10.376 1.00 94.62 84 LEU A CA 1
ATOM 646 C C . LEU A 1 84 ? -0.710 -5.264 -9.526 1.00 94.62 84 LEU A C 1
ATOM 648 O O . LEU A 1 84 ? -0.660 -4.036 -9.622 1.00 94.62 84 LEU A O 1
ATOM 652 N N . THR A 1 85 ? -1.580 -5.906 -8.750 1.00 92.75 85 THR A N 1
ATOM 653 C CA . THR A 1 85 ? -2.559 -5.245 -7.870 1.00 92.75 85 THR A CA 1
ATOM 654 C C . THR A 1 85 ? -2.396 -5.702 -6.437 1.00 92.75 85 THR A C 1
ATOM 656 O O . THR A 1 85 ? -2.237 -6.923 -6.240 1.00 92.75 85 THR A O 1
#

Foldseek 3Di:
DDDDDDDDDDDDDDDDDDPVVVVVVVCCVPPVPPDVCVVVVVVVVVLVVVLVVLVVVCVVPVVSCVVPVDRDDDWDQDPVVRDID

Mean predicted aligned error: 9.82 Å